Protein AF-A0A2N9MNA6-F1 (afdb_monomer_lite)

Structure (mmCIF, N/CA/C/O backbone):
data_AF-A0A2N9MNA6-F1
#
_entry.id   AF-A0A2N9MNA6-F1
#
loop_
_atom_site.group_PDB
_atom_site.id
_atom_site.type_symbol
_atom_site.label_atom_id
_atom_site.label_alt_id
_atom_site.label_comp_id
_atom_site.label_asym_id
_atom_site.label_entity_id
_atom_site.label_seq_id
_atom_site.pdbx_PDB_ins_code
_atom_site.Cartn_x
_atom_site.Cartn_y
_atom_site.Cartn_z
_atom_site.occupancy
_atom_site.B_iso_or_equiv
_atom_site.auth_seq_id
_atom_site.auth_comp_id
_atom_site.auth_asym_id
_atom_site.auth_atom_id
_atom_site.pdbx_PDB_model_num
ATOM 1 N N . MET A 1 1 ? 32.705 -3.062 -16.024 1.00 53.47 1 MET A N 1
ATOM 2 C CA . MET A 1 1 ? 32.579 -2.252 -14.789 1.00 53.47 1 MET A CA 1
ATOM 3 C C . MET A 1 1 ? 31.407 -1.249 -14.783 1.00 53.47 1 MET A C 1
ATOM 5 O O . MET A 1 1 ? 31.166 -0.663 -13.742 1.00 53.47 1 MET A O 1
ATOM 9 N N . LYS A 1 2 ? 30.621 -1.074 -15.867 1.00 47.88 2 LYS A N 1
ATOM 10 C CA . LYS A 1 2 ? 29.494 -0.107 -15.908 1.00 47.88 2 LYS A CA 1
ATOM 11 C C . LYS A 1 2 ? 28.191 -0.579 -15.230 1.00 47.88 2 LYS A C 1
ATOM 13 O O . LYS A 1 2 ? 27.470 0.224 -14.659 1.00 47.88 2 LYS A O 1
ATOM 18 N N . ARG A 1 3 ? 27.939 -1.893 -15.203 1.00 52.53 3 ARG A N 1
ATOM 19 C CA . ARG A 1 3 ? 26.663 -2.475 -14.743 1.00 52.53 3 ARG A CA 1
ATOM 20 C C . ARG A 1 3 ? 26.385 -2.325 -13.237 1.00 52.53 3 ARG A C 1
ATOM 22 O O . ARG A 1 3 ? 25.229 -2.266 -12.851 1.00 52.53 3 ARG A O 1
ATOM 29 N N . ARG A 1 4 ? 27.419 -2.246 -12.384 1.00 50.53 4 ARG A N 1
ATOM 30 C CA . ARG A 1 4 ? 27.235 -2.104 -10.921 1.00 50.53 4 ARG A CA 1
ATOM 31 C C . ARG A 1 4 ? 26.822 -0.687 -10.502 1.00 50.53 4 ARG A C 1
ATOM 33 O O . ARG A 1 4 ? 26.022 -0.555 -9.587 1.00 50.53 4 ARG A O 1
ATOM 40 N N . LEU A 1 5 ? 27.331 0.345 -11.183 1.00 46.56 5 LEU A N 1
ATOM 41 C CA . LEU A 1 5 ? 27.041 1.752 -10.868 1.00 46.56 5 LEU A CA 1
ATOM 42 C C . LEU A 1 5 ? 25.609 2.150 -11.263 1.00 46.56 5 LEU A C 1
ATOM 44 O O . LEU A 1 5 ? 24.920 2.839 -10.512 1.00 46.56 5 LEU A O 1
ATOM 48 N N . GLU A 1 6 ? 25.129 1.668 -12.413 1.00 52.94 6 GLU A N 1
ATOM 49 C CA . GLU A 1 6 ? 23.735 1.878 -12.832 1.00 52.94 6 GLU A CA 1
ATOM 50 C C . GLU A 1 6 ? 22.750 1.172 -11.896 1.00 52.94 6 GLU A C 1
ATOM 52 O O . GLU A 1 6 ? 21.698 1.719 -11.577 1.00 52.94 6 GLU A O 1
ATOM 57 N N . GLN A 1 7 ? 23.119 -0.009 -11.395 1.00 50.06 7 GLN A N 1
ATOM 58 C CA . GLN A 1 7 ? 22.295 -0.776 -10.467 1.00 50.06 7 GLN A CA 1
ATOM 59 C C . GLN A 1 7 ? 22.170 -0.078 -9.100 1.00 50.06 7 GLN A C 1
ATOM 61 O O . GLN A 1 7 ? 21.062 0.020 -8.579 1.00 50.06 7 GLN A O 1
ATOM 66 N N . SER A 1 8 ? 23.253 0.511 -8.569 1.00 51.34 8 SER A N 1
ATOM 67 C CA . SER A 1 8 ? 23.182 1.330 -7.346 1.00 51.34 8 SER A CA 1
ATOM 68 C C . SER A 1 8 ? 22.340 2.597 -7.523 1.00 51.34 8 SER A C 1
ATOM 70 O O . SER A 1 8 ? 21.592 2.965 -6.622 1.00 51.34 8 SER A O 1
ATOM 72 N N . SER A 1 9 ? 22.411 3.244 -8.691 1.00 56.59 9 SER A N 1
ATOM 73 C CA . SER A 1 9 ? 21.619 4.448 -8.978 1.00 56.59 9 SER A CA 1
ATOM 74 C C . SER A 1 9 ? 20.127 4.133 -9.149 1.00 56.59 9 SER A C 1
ATOM 76 O O . SER A 1 9 ? 19.285 4.843 -8.604 1.00 56.59 9 SER A O 1
ATOM 78 N N . GLN A 1 10 ? 19.785 3.038 -9.836 1.00 56.69 10 GLN A N 1
ATOM 79 C CA . GLN A 1 10 ? 18.396 2.588 -9.972 1.00 56.69 10 GLN A CA 1
ATOM 80 C C . GLN A 1 10 ? 17.790 2.148 -8.634 1.00 56.69 10 GLN A C 1
ATOM 82 O O . GLN A 1 10 ? 16.626 2.447 -8.372 1.00 56.69 10 GLN A O 1
ATOM 87 N N . GLN A 1 11 ? 18.569 1.484 -7.773 1.00 57.53 11 GLN A N 1
ATOM 88 C CA 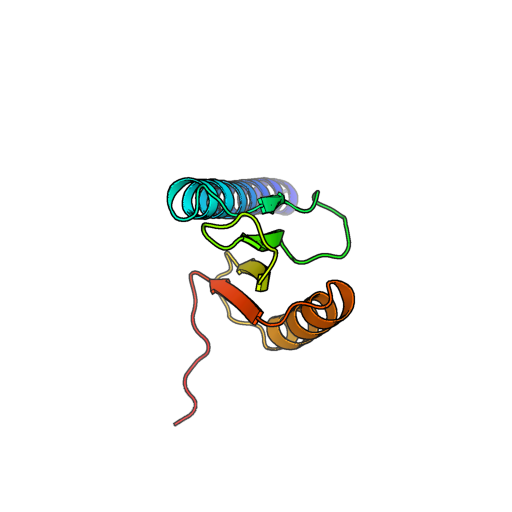. GLN A 1 11 ? 18.120 1.127 -6.424 1.00 57.53 11 GLN A CA 1
ATOM 89 C C . GLN A 1 11 ? 17.867 2.370 -5.563 1.00 57.53 11 GLN A C 1
ATOM 91 O O . GLN A 1 11 ? 16.796 2.466 -4.968 1.00 57.53 11 GLN A O 1
ATOM 96 N N . ALA A 1 12 ? 18.774 3.353 -5.583 1.00 61.28 12 ALA A N 1
ATOM 97 C CA . ALA A 1 12 ? 18.590 4.615 -4.864 1.00 61.28 12 ALA A CA 1
ATOM 98 C C . ALA A 1 12 ? 17.330 5.371 -5.330 1.00 61.28 12 ALA A C 1
ATOM 100 O O . ALA A 1 12 ? 16.596 5.932 -4.520 1.00 61.28 12 ALA A O 1
ATOM 101 N N . GLN A 1 13 ? 17.024 5.349 -6.630 1.00 60.28 13 GLN A N 1
ATOM 102 C CA . GLN A 1 13 ? 15.838 6.025 -7.160 1.00 60.28 13 GLN A CA 1
ATOM 103 C C . GLN A 1 13 ? 14.521 5.311 -6.789 1.00 60.28 13 GLN A C 1
ATOM 105 O O . GLN A 1 13 ? 13.508 5.971 -6.536 1.00 60.28 13 GLN A O 1
ATOM 110 N N . GLY A 1 14 ? 14.518 3.974 -6.740 1.00 59.06 14 GLY A N 1
ATOM 111 C CA . GLY A 1 14 ? 13.379 3.189 -6.246 1.00 59.06 14 GLY A CA 1
ATOM 112 C C . GLY A 1 14 ? 13.132 3.412 -4.752 1.00 59.06 14 GLY A C 1
ATOM 113 O O . GLY A 1 14 ? 11.998 3.636 -4.344 1.00 59.06 14 GLY A O 1
ATOM 114 N N . GLU A 1 15 ? 14.207 3.481 -3.965 1.00 62.03 15 GLU A N 1
ATOM 115 C CA . GLU A 1 15 ? 14.192 3.788 -2.527 1.00 62.03 15 GLU A CA 1
ATOM 116 C C . GLU A 1 15 ? 13.565 5.136 -2.201 1.00 62.03 15 GLU A C 1
ATOM 118 O O . GLU A 1 15 ? 12.743 5.242 -1.292 1.00 62.03 15 GLU A O 1
ATOM 123 N N . VAL A 1 16 ? 13.900 6.158 -2.987 1.00 74.12 16 VAL A N 1
ATOM 124 C CA . VAL A 1 16 ? 13.279 7.478 -2.858 1.00 74.12 16 VAL A CA 1
ATOM 125 C C . VAL A 1 16 ? 11.778 7.407 -3.146 1.00 74.12 16 VAL A C 1
ATOM 127 O O . VAL A 1 16 ? 11.002 8.061 -2.456 1.00 74.12 16 VAL A O 1
ATOM 130 N N . THR A 1 17 ? 11.359 6.595 -4.121 1.00 76.75 17 THR A N 1
ATOM 131 C CA . THR A 1 17 ? 9.944 6.488 -4.517 1.00 76.75 17 THR A CA 1
ATOM 132 C C . THR A 1 17 ? 9.108 5.812 -3.426 1.00 76.75 17 THR A C 1
ATOM 134 O O . THR A 1 17 ? 8.043 6.313 -3.071 1.00 76.75 17 THR A O 1
ATOM 137 N N . GLU A 1 18 ? 9.606 4.712 -2.857 1.00 81.88 18 GLU A N 1
ATOM 138 C CA . GLU A 1 18 ? 8.968 4.002 -1.739 1.00 81.88 18 GLU A CA 1
ATOM 139 C C . GLU A 1 18 ? 8.832 4.915 -0.508 1.00 81.88 18 GLU A C 1
ATOM 141 O O . GLU A 1 18 ? 7.742 5.059 0.045 1.00 81.88 18 GLU A O 1
ATOM 146 N N . LEU A 1 19 ? 9.913 5.608 -0.130 1.00 85.88 19 LEU A N 1
ATOM 147 C CA . LEU A 1 19 ? 9.924 6.518 1.018 1.00 85.88 19 LEU A CA 1
ATOM 148 C C . LEU A 1 19 ? 8.981 7.716 0.823 1.00 85.88 19 LEU A C 1
ATOM 150 O O . LEU A 1 19 ? 8.333 8.173 1.766 1.00 85.88 19 LEU A O 1
ATOM 154 N N . GLN A 1 20 ? 8.905 8.252 -0.397 1.00 88.38 20 GLN A N 1
ATOM 155 C CA . GLN A 1 20 ? 7.964 9.321 -0.730 1.00 88.38 20 GLN A CA 1
ATOM 156 C C . GLN A 1 20 ? 6.515 8.849 -0.613 1.00 88.38 20 GLN A C 1
ATOM 158 O O . GLN A 1 20 ? 5.691 9.579 -0.064 1.00 88.38 20 GLN A O 1
ATOM 163 N N . LEU A 1 21 ? 6.214 7.638 -1.089 1.00 90.31 21 LEU A N 1
ATOM 164 C CA . LEU A 1 21 ? 4.878 7.059 -0.989 1.00 90.31 21 LEU A CA 1
ATOM 165 C C . LEU A 1 21 ? 4.470 6.849 0.474 1.00 90.31 21 LEU A C 1
ATOM 167 O O . LEU A 1 21 ? 3.373 7.242 0.856 1.00 90.31 21 LEU A O 1
ATOM 171 N N . GLU A 1 22 ? 5.359 6.310 1.308 1.00 92.50 22 GLU A 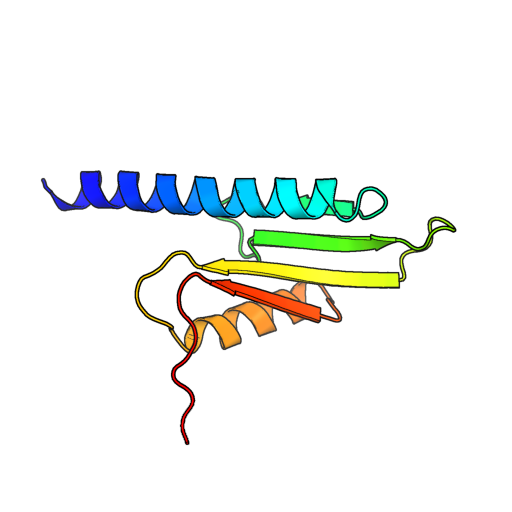N 1
ATOM 172 C CA . GLU A 1 22 ? 5.109 6.137 2.744 1.00 92.50 22 GLU A CA 1
ATOM 173 C C . GLU A 1 22 ? 4.792 7.467 3.437 1.00 92.50 22 GLU A C 1
ATOM 175 O O . GLU A 1 22 ? 3.800 7.574 4.163 1.00 92.50 22 GLU A O 1
ATOM 180 N N . ARG A 1 23 ? 5.602 8.502 3.174 1.00 92.88 23 ARG A N 1
ATOM 181 C CA . ARG A 1 23 ? 5.395 9.846 3.734 1.00 92.88 23 ARG A CA 1
ATOM 182 C C . ARG A 1 23 ? 4.075 10.452 3.280 1.00 92.88 23 ARG A C 1
ATOM 184 O O . ARG A 1 23 ? 3.370 11.033 4.097 1.00 92.88 23 ARG A O 1
ATOM 191 N N . LEU A 1 24 ? 3.741 10.312 1.997 1.00 93.62 24 LEU A N 1
ATOM 192 C CA . LEU A 1 24 ? 2.487 10.813 1.445 1.00 93.62 24 LEU A CA 1
ATOM 193 C C . LEU A 1 24 ? 1.286 10.131 2.103 1.00 93.62 24 LEU A C 1
ATOM 195 O O . LEU A 1 24 ? 0.367 10.822 2.538 1.00 93.62 24 LEU A O 1
ATOM 199 N N . LEU A 1 25 ? 1.301 8.800 2.201 1.00 95.56 25 LEU A N 1
ATOM 200 C CA . LEU A 1 25 ? 0.215 8.038 2.818 1.00 95.56 25 LEU A CA 1
ATOM 201 C C . LEU A 1 25 ? 0.052 8.410 4.293 1.00 95.56 25 LEU A C 1
ATOM 203 O O . LEU A 1 25 ? -1.055 8.726 4.710 1.00 95.56 25 LEU A O 1
ATOM 207 N N . SER A 1 26 ? 1.151 8.4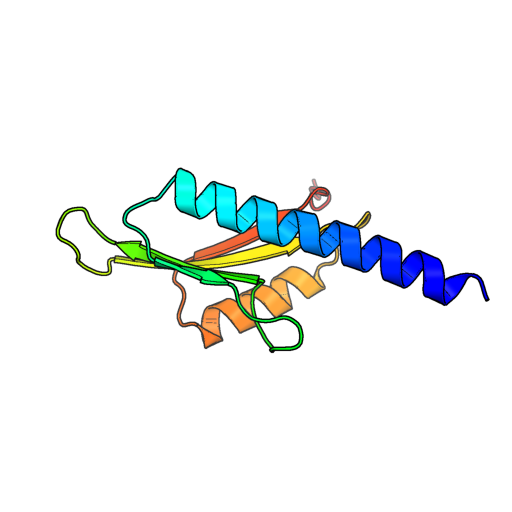70 5.045 1.00 94.94 26 SER A N 1
ATOM 208 C CA . SER A 1 26 ? 1.126 8.824 6.471 1.00 94.94 26 SER A CA 1
ATOM 209 C C . SER A 1 26 ? 0.636 10.255 6.717 1.00 94.94 26 SER A C 1
ATOM 211 O O . SER A 1 26 ? -0.053 10.511 7.697 1.00 94.94 26 SER A O 1
ATOM 213 N N . ALA A 1 27 ? 0.971 11.197 5.829 1.00 95.81 27 ALA A N 1
ATOM 214 C CA . ALA A 1 27 ? 0.514 12.582 5.937 1.00 95.81 27 ALA A CA 1
ATOM 215 C C . ALA A 1 27 ? -0.953 12.761 5.514 1.00 95.81 27 ALA A C 1
ATOM 217 O O . ALA A 1 27 ? -1.650 13.611 6.060 1.00 95.81 27 ALA A O 1
ATOM 218 N N . THR A 1 28 ? -1.414 11.982 4.532 1.00 95.56 28 THR A N 1
ATOM 219 C CA . THR A 1 28 ? -2.784 12.075 3.998 1.00 95.56 28 THR A CA 1
ATOM 220 C C . THR A 1 28 ? -3.786 11.331 4.880 1.00 95.56 28 THR A C 1
ATOM 222 O O . THR A 1 28 ? -4.919 11.779 5.029 1.00 95.56 28 THR A O 1
ATOM 225 N N . PHE A 1 29 ? -3.365 10.213 5.477 1.00 94.75 29 PHE A N 1
ATOM 226 C CA . PHE A 1 29 ? -4.194 9.322 6.288 1.00 94.75 29 PHE A CA 1
ATOM 227 C C . PHE A 1 29 ? -3.544 9.100 7.665 1.00 94.75 29 PHE A C 1
ATOM 229 O O . PHE A 1 29 ? -2.988 8.032 7.918 1.00 94.75 29 PHE A O 1
ATOM 236 N N . PRO A 1 30 ? -3.572 10.106 8.556 1.00 94.44 30 PRO A N 1
ATOM 237 C CA . PRO A 1 30 ? -2.854 10.057 9.832 1.00 94.44 30 PRO A CA 1
ATOM 238 C C . PRO A 1 30 ? -3.394 9.007 10.814 1.00 94.44 30 PRO A C 1
ATOM 240 O O . PRO A 1 30 ? -2.640 8.524 11.656 1.00 94.44 30 PRO A O 1
ATOM 243 N N . ASP A 1 31 ? -4.675 8.647 10.707 1.00 94.94 31 ASP A N 1
ATOM 244 C CA . ASP A 1 31 ? -5.307 7.638 11.567 1.00 94.94 31 ASP A CA 1
ATOM 245 C C . ASP A 1 31 ? -5.027 6.200 11.097 1.00 94.94 31 ASP A C 1
ATOM 247 O O . ASP A 1 31 ? -5.169 5.241 11.862 1.00 94.94 31 ASP A O 1
ATOM 251 N N . ASP A 1 32 ? -4.602 6.035 9.843 1.00 96.38 32 ASP A N 1
ATOM 252 C CA . ASP A 1 32 ? -4.341 4.729 9.255 1.00 96.38 32 ASP A CA 1
ATOM 253 C C . ASP A 1 32 ? -3.010 4.144 9.734 1.00 96.38 32 ASP A C 1
ATOM 255 O O . ASP A 1 32 ? -2.024 4.841 9.980 1.00 96.38 32 ASP A O 1
ATOM 259 N N . GLN A 1 33 ? -2.931 2.812 9.801 1.00 95.69 33 GLN A N 1
ATOM 260 C CA . GLN A 1 33 ? -1.656 2.150 10.082 1.00 95.69 33 GLN A CA 1
ATOM 261 C C . GLN A 1 33 ? -0.906 1.896 8.778 1.00 95.69 33 GLN A C 1
ATOM 263 O O . GLN A 1 33 ? -1.206 0.937 8.061 1.00 95.69 33 GLN A O 1
ATOM 268 N N . ILE A 1 34 ? 0.105 2.718 8.507 1.00 95.94 34 ILE A N 1
ATOM 269 C CA . ILE A 1 34 ? 1.001 2.572 7.358 1.00 95.94 34 ILE A CA 1
ATOM 270 C C . ILE A 1 34 ? 2.199 1.707 7.761 1.00 95.94 34 ILE A C 1
ATOM 272 O O . ILE A 1 34 ? 2.951 2.047 8.672 1.00 95.94 34 ILE A O 1
ATOM 276 N N . ARG A 1 35 ? 2.364 0.548 7.118 1.00 93.50 35 ARG A N 1
ATOM 277 C CA . ARG A 1 35 ? 3.437 -0.411 7.415 1.00 93.50 35 ARG A CA 1
ATOM 278 C C . ARG A 1 35 ? 4.302 -0.656 6.177 1.00 93.50 35 ARG A C 1
ATOM 280 O O . ARG A 1 35 ? 3.856 -1.387 5.288 1.00 93.50 35 ARG A O 1
ATOM 287 N N . PRO A 1 36 ? 5.525 -0.105 6.108 1.00 91.06 36 PRO A N 1
ATOM 288 C CA . PRO A 1 36 ? 6.464 -0.441 5.045 1.00 91.06 36 PRO A CA 1
ATOM 289 C C . PRO A 1 36 ? 6.965 -1.885 5.198 1.00 91.06 36 PRO A C 1
ATOM 291 O O . PRO A 1 36 ? 7.235 -2.359 6.307 1.00 91.06 36 PRO A O 1
ATOM 294 N N . ILE A 1 37 ? 7.103 -2.602 4.082 1.00 85.62 37 ILE A N 1
ATOM 295 C CA . ILE A 1 37 ? 7.704 -3.938 4.057 1.00 85.62 37 ILE A CA 1
ATOM 296 C C . ILE A 1 37 ? 9.201 -3.800 3.771 1.00 85.62 37 ILE A C 1
ATOM 298 O O . ILE A 1 37 ? 9.622 -3.172 2.805 1.00 85.62 37 ILE A O 1
ATOM 302 N N . ALA A 1 38 ? 10.029 -4.415 4.620 1.00 75.50 38 ALA A N 1
ATOM 303 C CA . ALA A 1 38 ? 11.479 -4.371 4.459 1.00 75.50 38 ALA A CA 1
ATOM 304 C C . ALA A 1 38 ? 11.926 -4.954 3.107 1.00 75.50 38 ALA A C 1
ATOM 306 O O . ALA A 1 38 ? 11.474 -6.027 2.693 1.00 75.50 38 ALA A O 1
ATOM 307 N N . LYS A 1 39 ? 12.889 -4.285 2.468 1.00 68.62 39 LYS A N 1
ATOM 308 C CA . LYS A 1 39 ? 13.504 -4.743 1.217 1.00 68.62 39 LYS A CA 1
ATOM 309 C C . LYS A 1 39 ? 14.019 -6.171 1.327 1.00 68.62 39 LYS A C 1
ATOM 311 O O . LYS A 1 39 ? 14.599 -6.569 2.334 1.00 68.62 39 LYS A O 1
ATOM 316 N N . GLY A 1 40 ? 13.815 -6.936 0.259 1.00 66.62 40 GLY A N 1
ATOM 317 C CA . GLY A 1 40 ? 14.203 -8.345 0.189 1.00 66.62 40 GLY A CA 1
ATOM 318 C C . GLY A 1 40 ? 13.180 -9.312 0.790 1.00 66.62 40 GLY A C 1
ATOM 319 O O . GLY A 1 40 ? 13.346 -10.520 0.635 1.00 66.62 40 GLY A O 1
ATOM 320 N N . LYS A 1 41 ? 12.101 -8.821 1.416 1.00 67.94 41 LYS A N 1
ATOM 321 C CA . LYS A 1 41 ? 10.946 -9.658 1.758 1.00 67.94 41 LYS A CA 1
ATOM 322 C C . LYS A 1 41 ? 9.996 -9.773 0.565 1.00 67.94 41 LYS A C 1
ATOM 324 O O . LYS A 1 41 ? 9.812 -8.833 -0.202 1.00 67.94 41 LYS A O 1
ATOM 329 N N . LEU A 1 42 ? 9.389 -10.949 0.415 1.00 63.94 42 LEU A N 1
ATOM 330 C CA . LEU A 1 42 ? 8.275 -11.168 -0.509 1.00 63.94 42 LEU A CA 1
ATOM 331 C C . LEU A 1 42 ? 7.079 -10.341 -0.024 1.00 63.94 42 LEU A C 1
ATOM 333 O O . LEU A 1 42 ? 6.610 -10.544 1.093 1.00 63.94 42 LEU A O 1
ATOM 337 N N . GLY A 1 43 ? 6.635 -9.385 -0.835 1.00 71.75 43 GLY A N 1
ATOM 338 C CA . GLY A 1 43 ? 5.856 -8.261 -0.333 1.00 71.75 43 GLY A CA 1
ATOM 339 C C . GLY A 1 43 ? 5.395 -7.302 -1.419 1.00 71.75 43 GLY A C 1
ATOM 340 O O . GLY A 1 43 ? 6.094 -7.150 -2.428 1.00 71.75 43 GLY A O 1
ATOM 341 N N . ALA A 1 44 ? 4.263 -6.644 -1.148 1.00 84.31 44 ALA A N 1
ATOM 342 C CA . ALA A 1 44 ? 4.035 -5.287 -1.631 1.00 84.31 44 ALA A CA 1
ATOM 343 C C . ALA A 1 44 ? 5.007 -4.325 -0.919 1.00 84.31 44 ALA A C 1
ATOM 345 O O . ALA A 1 44 ? 5.600 -4.706 0.089 1.00 84.31 44 ALA A O 1
ATOM 346 N N . ASP A 1 45 ? 5.168 -3.091 -1.383 1.00 88.81 45 ASP A N 1
ATOM 347 C CA . ASP A 1 45 ? 6.086 -2.150 -0.725 1.00 88.81 45 ASP A CA 1
ATOM 348 C C . ASP A 1 45 ? 5.511 -1.638 0.606 1.00 88.81 45 ASP A C 1
ATOM 350 O O . ASP A 1 45 ? 6.231 -1.515 1.597 1.00 88.81 45 ASP A O 1
ATOM 354 N N . ILE A 1 46 ? 4.201 -1.366 0.655 1.00 94.62 46 ILE A N 1
ATOM 355 C CA . ILE A 1 46 ? 3.515 -0.830 1.839 1.00 94.62 46 ILE A CA 1
ATOM 356 C C . ILE A 1 46 ? 2.169 -1.533 2.035 1.00 94.62 46 ILE A C 1
ATOM 358 O O . ILE A 1 46 ? 1.433 -1.793 1.081 1.00 94.62 46 ILE A O 1
ATOM 362 N N . ILE A 1 47 ? 1.819 -1.795 3.293 1.00 95.56 47 ILE A N 1
ATOM 363 C CA . ILE A 1 47 ? 0.482 -2.215 3.715 1.00 95.56 47 ILE A CA 1
ATOM 364 C C . ILE A 1 47 ? -0.143 -1.072 4.511 1.00 95.56 47 ILE A C 1
ATOM 366 O O . ILE A 1 47 ? 0.386 -0.677 5.547 1.00 95.56 47 ILE A O 1
ATOM 370 N N . GLN A 1 48 ? -1.282 -0.568 4.055 1.00 97.06 48 GLN A N 1
ATOM 371 C CA . GLN A 1 48 ? -2.096 0.410 4.771 1.00 97.06 48 GLN A CA 1
ATOM 372 C C . GLN A 1 48 ? -3.302 -0.302 5.371 1.00 97.06 48 GLN A C 1
ATOM 374 O O . GLN A 1 48 ? -4.090 -0.905 4.644 1.00 97.06 48 GLN A O 1
ATOM 379 N N . ARG A 1 49 ? -3.466 -0.237 6.691 1.00 96.69 49 ARG A N 1
ATOM 380 C CA . ARG A 1 49 ? -4.722 -0.620 7.341 1.00 96.69 49 ARG A CA 1
ATOM 381 C C . ARG A 1 49 ? -5.550 0.631 7.548 1.00 96.69 49 ARG A C 1
ATOM 383 O O . ARG A 1 49 ? -5.107 1.528 8.259 1.00 96.69 49 ARG A O 1
ATOM 390 N N . VAL A 1 50 ? -6.730 0.638 6.947 1.00 96.88 50 VAL A N 1
ATOM 391 C CA . VAL A 1 50 ? -7.684 1.736 7.040 1.00 96.88 50 VAL A CA 1
ATOM 392 C C . VAL A 1 50 ? -8.377 1.668 8.390 1.00 96.88 50 VAL A C 1
ATOM 394 O O . VAL A 1 50 ? -8.939 0.623 8.745 1.00 96.88 50 VAL A O 1
ATOM 397 N N . ILE A 1 51 ? -8.314 2.762 9.139 1.00 97.06 51 ILE A N 1
ATOM 398 C CA . ILE A 1 51 ? -8.894 2.888 10.470 1.00 97.06 51 ILE A CA 1
ATOM 399 C C . ILE A 1 51 ? -10.030 3.908 10.407 1.00 97.06 51 ILE A C 1
ATOM 401 O O . ILE A 1 51 ? -9.882 5.005 9.878 1.00 97.06 51 ILE A O 1
ATOM 405 N N . SER A 1 52 ? -11.205 3.542 10.916 1.00 93.56 52 SER A N 1
ATOM 406 C CA . SER A 1 52 ? -12.316 4.484 11.031 1.00 93.56 52 SER A CA 1
ATOM 407 C C . SER A 1 52 ? -12.011 5.559 12.076 1.00 93.56 52 SER A C 1
ATOM 409 O O . SER A 1 52 ? -11.226 5.316 12.993 1.00 93.56 52 SER A O 1
ATOM 411 N N . PRO A 1 53 ? -12.733 6.692 12.064 1.00 90.88 53 PRO A N 1
ATOM 412 C CA . PRO A 1 53 ? -12.646 7.676 13.145 1.00 90.88 53 PRO A CA 1
ATOM 413 C C . PRO A 1 53 ? -12.921 7.098 14.548 1.00 90.88 53 PRO A C 1
ATOM 415 O O . PRO A 1 53 ? -12.503 7.670 15.548 1.00 90.88 53 PRO A O 1
ATOM 418 N N . GLY A 1 54 ? -13.616 5.955 14.640 1.00 92.50 54 GLY A N 1
ATOM 419 C CA . GLY A 1 54 ? -13.845 5.227 15.892 1.00 92.50 54 GLY A CA 1
ATOM 420 C C . GLY A 1 54 ? -12.714 4.271 16.297 1.00 92.50 54 GLY A C 1
ATOM 421 O O . GLY A 1 54 ? -12.888 3.503 17.239 1.00 92.50 54 GLY A O 1
ATOM 422 N N . GLY A 1 55 ? -11.588 4.257 15.578 1.00 91.50 55 GLY A N 1
ATOM 423 C CA . GLY A 1 55 ? -10.444 3.379 15.839 1.00 91.50 55 GLY A CA 1
ATOM 424 C C . GLY A 1 55 ? -10.610 1.941 15.331 1.00 91.50 55 GLY A C 1
ATOM 425 O O . GLY A 1 55 ? -9.769 1.086 15.613 1.00 91.50 55 GLY A O 1
ATOM 426 N N . GLN A 1 56 ? -11.680 1.644 14.589 1.00 95.19 56 GLN A N 1
ATOM 427 C CA . GLN A 1 56 ? -11.946 0.296 14.087 1.00 95.19 56 GLN A CA 1
ATOM 428 C C . GLN A 1 56 ? -11.231 0.054 12.757 1.00 95.19 56 GLN A C 1
ATOM 430 O O . GLN A 1 56 ? -11.257 0.894 11.865 1.00 95.19 56 GLN A O 1
ATOM 435 N N . HIS A 1 57 ? -10.658 -1.137 12.584 1.00 95.31 57 HIS A N 1
ATOM 436 C CA . HIS A 1 57 ? -10.136 -1.575 11.290 1.00 95.31 57 HIS A CA 1
ATOM 437 C C . HIS A 1 57 ? -11.272 -1.803 10.281 1.00 95.31 57 HIS A C 1
ATOM 439 O O . HIS A 1 57 ? -12.191 -2.581 10.540 1.00 95.31 57 HIS A O 1
ATOM 445 N N . CYS A 1 58 ? -11.198 -1.124 9.135 1.00 94.00 58 CYS A N 1
ATOM 446 C CA . CYS A 1 58 ? -12.218 -1.170 8.080 1.00 94.00 58 CYS A CA 1
ATOM 447 C C . CYS A 1 58 ? -11.771 -1.907 6.818 1.00 94.00 58 CYS A C 1
ATOM 449 O O . CYS A 1 58 ? -12.609 -2.270 5.996 1.00 94.00 58 CYS A O 1
ATOM 451 N N . GLY A 1 59 ? -10.469 -2.106 6.642 1.00 96.00 59 GLY A N 1
ATOM 452 C CA . GLY A 1 59 ? -9.926 -2.744 5.454 1.00 96.00 59 GLY A CA 1
ATOM 453 C C . GLY A 1 59 ? -8.430 -2.526 5.319 1.00 96.00 59 GLY A C 1
ATOM 454 O O . GLY A 1 59 ? -7.792 -1.828 6.108 1.00 96.00 59 GLY A O 1
ATOM 455 N N . THR A 1 60 ? -7.850 -3.169 4.325 1.00 97.25 60 THR A N 1
ATOM 456 C CA . THR A 1 60 ? -6.422 -3.191 4.064 1.00 97.25 60 THR A CA 1
ATOM 457 C C . THR A 1 60 ? -6.178 -2.915 2.589 1.00 97.25 60 THR A C 1
ATOM 459 O O . THR A 1 60 ? -6.812 -3.491 1.704 1.00 97.25 60 THR A O 1
ATOM 462 N N . ILE A 1 61 ? -5.219 -2.033 2.332 1.00 97.31 61 ILE A N 1
ATOM 463 C CA . ILE A 1 61 ? -4.745 -1.681 1.002 1.00 97.31 61 ILE A CA 1
ATOM 464 C C . ILE A 1 61 ? -3.281 -2.100 0.906 1.00 97.31 61 ILE A C 1
ATOM 466 O O . ILE A 1 61 ? -2.469 -1.742 1.760 1.00 97.31 61 ILE A O 1
ATOM 470 N N . VAL A 1 62 ? -2.933 -2.856 -0.134 1.00 96.62 62 VAL A N 1
ATOM 471 C CA . VAL A 1 62 ? -1.530 -3.115 -0.484 1.00 96.62 62 VAL A CA 1
ATOM 472 C C . VAL A 1 62 ? -1.086 -2.170 -1.590 1.00 96.62 62 VAL A C 1
ATOM 474 O O . VAL A 1 62 ? -1.768 -2.020 -2.605 1.00 96.62 62 VAL A O 1
ATOM 477 N N . TRP A 1 63 ? 0.073 -1.554 -1.400 1.00 95.06 63 TRP A N 1
ATOM 478 C CA . TRP A 1 63 ? 0.650 -0.583 -2.317 1.00 95.06 63 TRP A CA 1
ATOM 479 C C . TRP A 1 63 ? 1.968 -1.106 -2.875 1.00 95.06 63 TRP A C 1
ATOM 481 O O . TRP A 1 63 ? 2.877 -1.453 -2.125 1.00 95.06 63 TRP A O 1
ATOM 491 N N . GLU A 1 64 ? 2.082 -1.125 -4.199 1.00 92.12 64 GLU A N 1
ATOM 492 C CA . GLU A 1 64 ? 3.317 -1.440 -4.915 1.00 92.12 64 GLU A CA 1
ATOM 493 C C . GLU A 1 64 ? 3.756 -0.216 -5.717 1.00 92.12 64 GLU A C 1
ATOM 495 O O . GLU A 1 64 ? 3.030 0.274 -6.583 1.00 92.12 64 GLU A O 1
ATOM 500 N N . SER A 1 65 ? 4.969 0.257 -5.479 1.00 89.06 65 SER A N 1
ATOM 501 C CA . SER A 1 65 ? 5.603 1.310 -6.256 1.00 89.06 65 SER A CA 1
ATOM 502 C C . SER A 1 65 ? 6.453 0.715 -7.385 1.00 89.06 65 SER A C 1
ATOM 504 O O . SER A 1 65 ? 7.112 -0.328 -7.272 1.00 89.06 65 SER A O 1
ATOM 506 N N . LYS A 1 66 ? 6.398 1.345 -8.558 1.00 86.62 66 LYS A N 1
ATOM 507 C CA . LYS A 1 66 ? 7.111 0.911 -9.762 1.00 86.62 66 LYS A CA 1
ATOM 508 C C . LYS A 1 66 ? 7.722 2.106 -10.464 1.00 86.62 66 LYS A C 1
ATOM 510 O O . LYS A 1 66 ? 7.062 2.788 -11.248 1.00 86.62 66 LYS A O 1
ATOM 515 N N . ASN A 1 67 ? 9.015 2.301 -10.239 1.00 80.38 67 ASN A N 1
ATOM 516 C CA . ASN A 1 67 ? 9.809 3.297 -10.942 1.00 80.38 67 ASN A CA 1
ATOM 517 C C . ASN A 1 67 ? 10.621 2.639 -12.065 1.00 80.38 67 ASN A C 1
ATOM 519 O O . ASN A 1 67 ? 11.802 2.330 -11.915 1.00 80.38 67 ASN A O 1
ATOM 523 N N . THR A 1 68 ? 9.961 2.342 -13.186 1.00 78.81 68 THR A N 1
ATOM 524 C CA . THR A 1 68 ? 10.622 1.760 -14.362 1.00 78.81 68 THR A CA 1
ATOM 525 C C . THR A 1 68 ? 10.092 2.404 -15.641 1.00 78.81 68 THR A C 1
ATOM 527 O O . THR A 1 68 ? 9.017 2.993 -15.642 1.00 78.81 68 THR A O 1
ATOM 530 N N . LYS A 1 69 ? 10.835 2.280 -16.745 1.00 77.62 69 LYS A N 1
ATOM 531 C CA . LYS A 1 69 ? 10.474 2.899 -18.033 1.00 77.62 69 LYS A CA 1
ATOM 532 C C . LYS A 1 69 ? 9.422 2.125 -18.832 1.00 77.62 69 LYS A C 1
ATOM 534 O O . LYS A 1 69 ? 8.888 2.665 -19.792 1.00 77.62 69 LYS A O 1
ATOM 539 N N . ASN A 1 70 ? 9.154 0.870 -18.478 1.00 80.75 70 ASN A N 1
ATOM 540 C CA . ASN A 1 70 ? 8.255 -0.004 -19.225 1.00 80.75 70 ASN A CA 1
ATOM 541 C C . ASN A 1 70 ? 7.286 -0.686 -18.272 1.00 80.75 70 ASN A C 1
ATOM 543 O O . ASN A 1 70 ? 7.702 -1.246 -17.265 1.00 80.75 70 ASN A O 1
ATOM 547 N N . TRP A 1 71 ? 6.005 -0.703 -18.621 1.00 82.75 71 TRP A N 1
ATOM 548 C CA . TRP A 1 71 ? 5.019 -1.487 -17.890 1.00 82.75 71 TRP A CA 1
ATOM 549 C C . TRP A 1 71 ? 5.210 -2.988 -18.146 1.00 82.75 71 TRP A C 1
ATOM 551 O O . TRP A 1 71 ? 5.261 -3.416 -19.302 1.00 82.75 71 TRP A O 1
ATOM 561 N N . HIS A 1 72 ? 5.226 -3.808 -17.091 1.00 84.88 72 HIS A N 1
ATOM 562 C CA . HIS A 1 72 ? 5.233 -5.269 -17.224 1.00 84.88 72 HIS A CA 1
ATOM 563 C C . HIS A 1 72 ? 3.952 -5.886 -16.651 1.00 84.88 72 HIS A C 1
ATOM 565 O O . HIS A 1 72 ? 3.629 -5.723 -15.477 1.00 84.88 72 HIS A O 1
ATOM 571 N N . LYS A 1 73 ? 3.242 -6.690 -17.458 1.00 85.44 73 LYS A N 1
ATOM 572 C CA . LYS A 1 73 ? 2.008 -7.389 -17.033 1.00 85.44 73 LYS A CA 1
ATOM 573 C C . LYS A 1 73 ? 2.220 -8.324 -15.833 1.00 85.44 73 LYS A C 1
ATOM 575 O O . LYS A 1 73 ? 1.280 -8.578 -15.081 1.00 85.44 73 LYS A O 1
ATOM 580 N N . SER A 1 74 ? 3.444 -8.814 -15.630 1.00 87.94 74 SER A N 1
ATOM 581 C CA . SER A 1 74 ? 3.807 -9.644 -14.477 1.00 87.94 74 SER A CA 1
ATOM 582 C C . SER A 1 74 ? 3.603 -8.926 -13.139 1.00 87.94 74 SER A C 1
ATOM 584 O O . SER A 1 74 ? 3.309 -9.593 -12.149 1.00 87.94 74 SER A O 1
ATOM 586 N N . TRP A 1 75 ? 3.661 -7.588 -13.103 1.00 89.31 75 TRP A N 1
ATOM 587 C CA . TRP A 1 75 ? 3.412 -6.813 -11.885 1.00 89.31 75 TRP A CA 1
ATOM 588 C C . TRP A 1 75 ? 2.003 -7.023 -11.339 1.00 89.31 75 TRP A C 1
ATOM 590 O O . TRP A 1 75 ? 1.844 -7.191 -10.138 1.00 89.31 75 TRP A O 1
ATOM 600 N N . LEU A 1 76 ? 0.991 -7.114 -12.209 1.00 90.00 76 LEU A N 1
ATOM 601 C CA . LEU A 1 76 ? -0.385 -7.403 -11.789 1.00 90.00 76 LEU A CA 1
ATOM 602 C C . LEU A 1 76 ? -0.509 -8.799 -11.173 1.00 90.00 76 LEU A C 1
ATOM 604 O O . LEU A 1 76 ? -1.270 -9.004 -10.232 1.00 90.00 76 LEU A O 1
ATOM 608 N N . THR A 1 77 ? 0.239 -9.769 -11.703 1.00 91.38 77 THR A N 1
ATOM 609 C CA . THR A 1 77 ? 0.224 -11.143 -11.182 1.00 91.38 77 THR A CA 1
ATOM 610 C C . THR A 1 77 ? 0.871 -11.201 -9.802 1.00 91.38 77 THR A C 1
ATOM 612 O O . THR A 1 77 ? 0.288 -11.789 -8.891 1.00 91.38 77 THR A O 1
ATOM 615 N N . LYS A 1 78 ? 2.026 -10.536 -9.634 1.00 90.44 78 LYS A N 1
ATOM 616 C CA . LYS A 1 78 ? 2.709 -10.396 -8.341 1.00 90.44 78 LYS A CA 1
ATOM 617 C C . LYS A 1 78 ? 1.811 -9.681 -7.326 1.00 90.44 78 LYS A C 1
ATOM 619 O O . LYS A 1 78 ? 1.504 -10.259 -6.290 1.00 90.44 78 LYS A O 1
ATOM 624 N N . LEU A 1 79 ? 1.284 -8.508 -7.681 1.00 92.50 79 LEU A N 1
ATOM 625 C CA . LEU A 1 79 ? 0.430 -7.706 -6.806 1.00 92.50 79 LEU A CA 1
ATOM 626 C C . LEU A 1 79 ? -0.805 -8.480 -6.334 1.00 92.50 79 LEU A C 1
ATOM 628 O O . LEU A 1 79 ? -1.150 -8.428 -5.163 1.00 92.50 79 LEU A O 1
ATOM 632 N N . ARG A 1 80 ? -1.469 -9.240 -7.212 1.00 93.94 80 ARG A N 1
ATOM 633 C CA . ARG A 1 80 ? -2.615 -10.076 -6.813 1.00 93.94 80 ARG A CA 1
ATOM 634 C C . ARG A 1 80 ? -2.222 -11.191 -5.844 1.00 93.94 80 ARG A C 1
ATOM 636 O O . ARG A 1 80 ? -3.036 -11.592 -5.015 1.00 93.94 80 ARG A O 1
ATOM 643 N N . ALA A 1 81 ? -1.015 -11.739 -5.970 1.00 92.44 81 ALA A N 1
ATOM 644 C CA . ALA A 1 81 ? -0.503 -12.706 -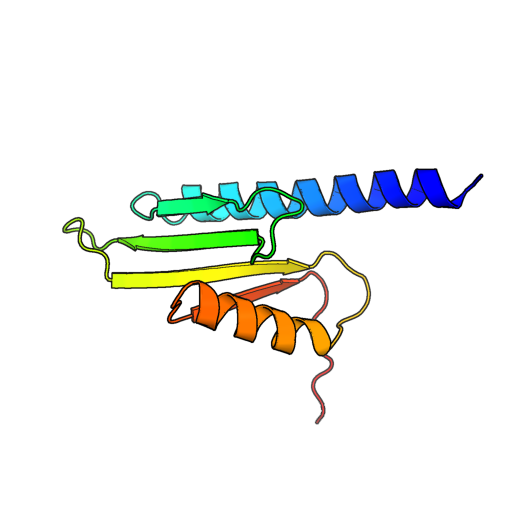5.005 1.00 92.44 81 ALA A CA 1
ATOM 645 C C . ALA A 1 81 ? -0.221 -12.032 -3.654 1.00 92.44 81 ALA A C 1
ATOM 647 O O . ALA A 1 81 ? -0.607 -12.578 -2.622 1.00 92.44 81 ALA A O 1
ATOM 648 N N . ASP A 1 82 ? 0.365 -10.833 -3.673 1.00 91.50 82 ASP A N 1
ATOM 649 C CA . ASP A 1 82 ? 0.604 -10.025 -2.476 1.00 91.50 82 ASP A CA 1
ATOM 650 C C . ASP A 1 82 ? -0.713 -9.644 -1.785 1.00 91.50 82 ASP A C 1
ATOM 652 O O . ASP A 1 82 ? -0.868 -9.883 -0.592 1.00 91.50 82 ASP A O 1
ATOM 656 N N . GLN A 1 83 ? -1.710 -9.188 -2.546 1.00 94.88 83 GLN A N 1
ATOM 657 C CA . GLN A 1 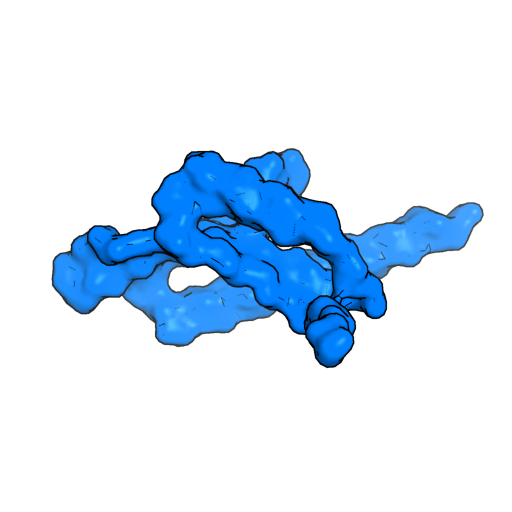83 ? -3.058 -8.894 -2.061 1.00 94.88 83 GLN A CA 1
ATOM 658 C C . GLN A 1 83 ? -3.669 -10.083 -1.312 1.00 94.88 83 GLN A C 1
ATOM 660 O O . GLN A 1 83 ? -4.163 -9.928 -0.198 1.00 94.88 83 GLN A O 1
ATOM 665 N N . ARG A 1 84 ? -3.616 -11.287 -1.900 1.00 94.25 84 ARG A N 1
ATOM 666 C CA . ARG A 1 84 ? -4.149 -12.499 -1.258 1.00 94.25 84 ARG A CA 1
ATOM 667 C C . ARG A 1 84 ? -3.382 -12.872 0.004 1.00 94.25 84 ARG A C 1
ATOM 669 O O . ARG A 1 84 ? -4.007 -13.285 0.977 1.00 94.25 84 ARG A O 1
ATOM 676 N N . ARG A 1 85 ? -2.052 -12.743 -0.006 1.00 91.62 85 ARG A N 1
ATOM 677 C CA . ARG A 1 85 ? -1.212 -13.056 1.157 1.00 91.62 85 ARG A CA 1
ATOM 678 C C . ARG A 1 85 ? -1.537 -12.142 2.336 1.00 91.62 85 ARG A C 1
ATOM 680 O O . ARG A 1 85 ? -1.692 -12.635 3.448 1.00 91.62 85 ARG A O 1
ATOM 687 N N . GLU A 1 86 ? -1.695 -10.847 2.076 1.00 91.88 86 GLU A N 1
ATOM 688 C CA . GLU A 1 86 ? -2.010 -9.853 3.107 1.00 91.88 86 GLU A CA 1
ATOM 689 C C . GLU A 1 86 ? -3.511 -9.766 3.432 1.00 91.88 86 GLU A C 1
ATOM 691 O O . GLU A 1 86 ? -3.900 -9.000 4.310 1.00 91.88 86 GLU A O 1
ATOM 696 N N . LYS A 1 87 ? -4.356 -10.554 2.744 1.00 93.75 87 LYS A N 1
ATOM 697 C CA . LYS A 1 87 ? -5.827 -10.513 2.835 1.00 93.75 87 LYS A CA 1
ATOM 698 C C . LYS A 1 87 ? -6.384 -9.100 2.625 1.00 93.75 87 LYS A C 1
ATOM 700 O O . LYS A 1 87 ? -7.286 -8.676 3.335 1.00 93.75 87 LYS A O 1
ATOM 705 N N . ALA A 1 88 ? -5.816 -8.377 1.666 1.00 95.81 88 ALA A N 1
ATOM 706 C CA . ALA A 1 88 ? -6.181 -6.998 1.392 1.00 95.81 88 ALA A CA 1
ATOM 707 C C . ALA A 1 88 ? -7.373 -6.891 0.439 1.00 95.81 88 ALA A C 1
ATOM 709 O O . ALA A 1 88 ? -7.424 -7.543 -0.607 1.00 95.81 88 ALA A O 1
ATOM 710 N N . GLU A 1 89 ? -8.312 -6.015 0.773 1.00 96.94 89 GLU A N 1
ATOM 711 C CA . GLU A 1 89 ? -9.486 -5.720 -0.041 1.00 96.94 89 GLU A CA 1
ATOM 712 C C . GLU A 1 89 ? -9.090 -4.984 -1.324 1.00 96.94 89 GLU A C 1
ATOM 714 O O . GLU A 1 89 ? -9.652 -5.245 -2.389 1.00 96.94 89 GLU A O 1
ATOM 719 N N . ILE A 1 90 ? -8.079 -4.112 -1.249 1.00 96.50 90 ILE A N 1
ATOM 720 C CA . ILE A 1 90 ? -7.630 -3.285 -2.374 1.00 96.50 90 ILE A CA 1
ATOM 721 C C . ILE A 1 90 ? -6.133 -3.484 -2.616 1.00 96.50 90 ILE A C 1
ATOM 723 O O . ILE A 1 90 ? -5.337 -3.617 -1.688 1.00 96.50 90 ILE A O 1
ATOM 727 N N . ALA A 1 91 ? -5.746 -3.468 -3.891 1.00 95.31 91 ALA A N 1
ATOM 728 C CA . ALA A 1 91 ? -4.357 -3.481 -4.312 1.00 95.31 91 ALA A CA 1
ATOM 729 C C . ALA A 1 91 ? -4.088 -2.381 -5.342 1.00 95.31 91 ALA A C 1
ATOM 731 O O . ALA A 1 91 ? -4.805 -2.274 -6.338 1.00 95.31 91 ALA A O 1
ATOM 732 N N . VAL A 1 92 ? -3.046 -1.583 -5.112 1.00 94.81 92 VAL A N 1
ATOM 733 C CA . VAL A 1 92 ? -2.720 -0.404 -5.921 1.00 94.81 92 VAL A CA 1
ATOM 734 C C . VAL A 1 92 ? -1.287 -0.492 -6.433 1.00 94.81 92 VAL A C 1
ATOM 736 O O . VAL A 1 92 ? -0.365 -0.789 -5.677 1.00 94.81 92 VAL A O 1
ATOM 739 N N . ILE A 1 93 ? -1.096 -0.200 -7.723 1.00 91.56 93 ILE A N 1
ATOM 740 C CA . ILE A 1 93 ? 0.230 0.046 -8.300 1.00 91.56 93 ILE A CA 1
ATOM 741 C C . ILE A 1 93 ? 0.381 1.542 -8.531 1.00 91.56 93 ILE A C 1
ATOM 743 O O . ILE A 1 93 ? -0.381 2.133 -9.293 1.00 91.56 93 ILE A O 1
ATOM 747 N N . VAL A 1 94 ? 1.408 2.128 -7.929 1.00 90.12 94 VAL A N 1
ATOM 748 C CA . VAL A 1 94 ? 1.853 3.489 -8.212 1.00 90.12 94 VAL A CA 1
ATOM 749 C C . VAL A 1 94 ? 3.015 3.395 -9.189 1.00 90.12 94 VAL A C 1
ATOM 751 O O . VAL A 1 94 ? 4.049 2.805 -8.880 1.00 90.12 94 VAL A O 1
ATOM 754 N N . SER A 1 95 ? 2.865 3.947 -10.391 1.00 86.88 95 SER A N 1
ATOM 755 C CA . SER A 1 95 ? 3.925 3.913 -11.397 1.00 86.88 95 SER A CA 1
ATOM 756 C C . SER A 1 95 ? 4.039 5.224 -12.158 1.00 86.88 95 SER A C 1
ATOM 758 O O . SER A 1 95 ? 3.046 5.907 -12.388 1.00 86.88 95 SER A O 1
ATOM 760 N N . SER A 1 96 ? 5.261 5.546 -12.584 1.00 82.12 96 SER A N 1
ATOM 761 C CA . SER A 1 96 ? 5.548 6.644 -13.512 1.00 82.12 96 SER A CA 1
ATOM 762 C C . SER A 1 96 ? 5.171 6.320 -14.961 1.00 82.12 96 SER A C 1
ATOM 764 O O . SER A 1 96 ? 5.162 7.214 -15.805 1.00 82.12 96 SER A O 1
ATOM 766 N N . VAL A 1 97 ? 4.852 5.056 -15.261 1.00 80.31 97 VAL A N 1
ATOM 767 C CA . VAL A 1 97 ? 4.409 4.601 -16.581 1.00 80.31 97 VAL A CA 1
ATOM 768 C C . VAL A 1 97 ? 3.087 3.855 -16.466 1.00 80.31 97 VAL A C 1
ATOM 770 O O . VAL A 1 97 ? 2.927 2.961 -15.638 1.00 80.31 97 VAL A O 1
ATOM 773 N N . LEU A 1 98 ? 2.129 4.210 -17.319 1.00 74.12 98 LEU A N 1
ATOM 774 C CA . LEU A 1 98 ? 0.832 3.542 -17.381 1.00 74.12 98 LEU A CA 1
ATOM 775 C C . LEU A 1 98 ? 0.854 2.404 -18.414 1.00 74.12 98 LEU A C 1
ATOM 777 O O . LEU A 1 98 ? 1.619 2.463 -19.385 1.00 74.12 98 LEU A O 1
ATOM 781 N N . PRO A 1 99 ? 0.026 1.354 -18.241 1.00 74.75 99 PRO A N 1
ATOM 782 C CA . PRO A 1 99 ? -0.172 0.368 -19.292 1.00 74.75 99 PRO A CA 1
ATOM 783 C C . PRO A 1 99 ? -0.710 1.063 -20.545 1.00 74.75 99 PRO A C 1
ATOM 785 O O . PRO A 1 99 ? -1.553 1.956 -20.459 1.00 74.75 99 PRO A O 1
ATOM 788 N N . LYS A 1 100 ? -0.251 0.635 -21.725 1.00 77.06 100 LYS A N 1
ATOM 789 C CA . LYS A 1 100 ? -0.875 1.073 -22.977 1.00 77.06 100 LYS A CA 1
ATOM 790 C C . LYS A 1 100 ? -2.345 0.653 -22.939 1.00 77.06 100 LYS A C 1
ATOM 792 O O . LYS A 1 100 ? -2.614 -0.539 -22.776 1.00 77.06 100 LYS A O 1
ATOM 797 N N . LEU A 1 101 ? -3.266 1.610 -23.081 1.00 69.00 101 LEU A N 1
ATOM 798 C CA . LEU A 1 101 ? -4.660 1.277 -23.348 1.00 69.00 101 LEU A CA 1
ATOM 799 C C . LEU A 1 101 ? -4.690 0.558 -24.695 1.00 69.00 101 LEU A C 1
ATOM 801 O O . LEU A 1 101 ? -4.302 1.119 -25.717 1.00 69.00 101 LEU A O 1
ATOM 805 N N . THR A 1 102 ? -5.090 -0.704 -24.685 1.00 57.28 102 THR A N 1
ATOM 806 C CA . THR A 1 102 ? -5.509 -1.382 -25.907 1.00 57.28 102 THR A CA 1
ATOM 807 C C . THR A 1 102 ? -6.911 -0.876 -26.217 1.00 57.28 102 THR A C 1
ATOM 809 O O . T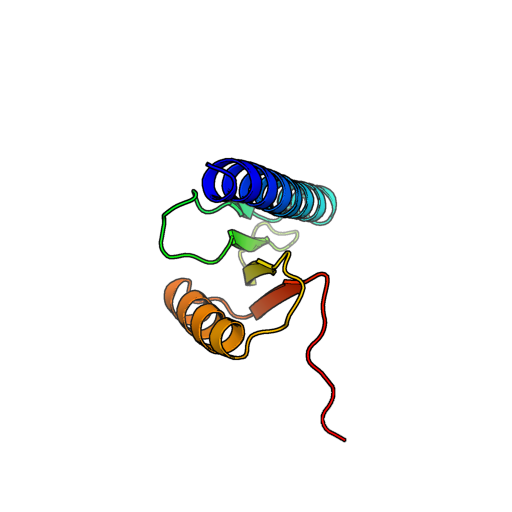HR A 1 102 ? -7.840 -1.223 -25.486 1.00 57.28 102 THR A O 1
ATOM 812 N N . SER A 1 103 ? -7.026 0.009 -27.212 1.00 51.44 103 SER A N 1
ATOM 813 C CA . SER A 1 103 ? -8.296 0.310 -27.886 1.00 51.44 103 SER A CA 1
ATOM 814 C C . SER A 1 103 ? -8.772 -0.883 -28.702 1.00 51.44 103 SER A C 1
ATOM 816 O O . SER A 1 103 ? -7.901 -1.667 -29.147 1.00 51.44 103 SER A O 1
#

pLDDT: mean 83.09, std 14.96, range [46.56, 97.31]

Radius of gyration: 15.25 Å; chains: 1; bounding box: 46×26×44 Å

Foldseek 3Di:
DPVVVVVVVVVVVQVVQLVVVQVVCCVVQVLWDWAADDPPDLAAGIKIFHADPVRDGDFIEGEHEDEDPDDDPVVVVSQVVRCVVVVGPYYDYHYPDDPPPDD

Sequence (103 aa):
MKRRLEQSSQQAQGEVTELQLERLLSATFPDDQIRPIAKGKLGADIIQRVISPGGQHCGTIVWESKNTKNWHKSWLTKLRADQRREKAEIAVIVSSVLPKLTS

Secondary structure (DSSP, 8-state):
--HHHHHHHHHHHHHHHHHHHHHHHHHH-TTSEEEEPPTTSSS-SEEEEEE-TTS-EEEEEEEEEE--SS--THHHHHHHHHHHHHT-SEEEEEESSPPPP--